Protein AF-A0AAW9J8E8-F1 (afdb_monomer)

Mean predicted aligned error: 15.3 Å

Radius of gyration: 34.05 Å; Cα contacts (8 Å, |Δi|>4): 26; chains: 1; bounding box: 70×51×78 Å

Foldseek 3Di:
DVVVVVVVVVVVVVVVCVVCVVVVVVVCVVCVVVVVVVVCVVPVLVVLVVCCVPVVPPVSVVVSVVVVVVVVVVVCVVVVVVVVVVVVVVVPPCPPPPPDPDPDPDDPPVVVVVVVVVVVCVVDPVNVVVVVD

Structure (mmCIF, N/CA/C/O backbone):
data_AF-A0AAW9J8E8-F1
#
_entry.id   AF-A0AAW9J8E8-F1
#
loop_
_atom_site.group_PDB
_atom_site.id
_atom_site.type_symbol
_atom_site.label_atom_id
_atom_site.label_alt_id
_atom_site.label_comp_id
_atom_site.label_asym_id
_atom_site.label_entity_id
_atom_site.label_seq_id
_atom_site.pdbx_PDB_ins_code
_atom_site.Cartn_x
_atom_site.Cartn_y
_atom_site.Cartn_z
_atom_site.occupancy
_atom_site.B_iso_or_equiv
_atom_site.auth_seq_id
_atom_site.auth_comp_id
_atom_site.auth_asym_id
_atom_site.auth_atom_id
_atom_site.pdbx_PDB_model_num
ATOM 1 N N . MET A 1 1 ? -19.310 30.365 -7.211 1.00 74.81 1 MET A N 1
ATOM 2 C CA . MET A 1 1 ? -18.215 31.203 -7.749 1.00 74.81 1 MET A CA 1
ATOM 3 C C . MET A 1 1 ? -16.823 30.662 -7.409 1.00 74.81 1 MET A C 1
ATOM 5 O O . MET A 1 1 ? -16.022 30.507 -8.316 1.00 74.81 1 MET A O 1
ATOM 9 N N . ILE A 1 2 ? -16.527 30.305 -6.150 1.00 88.38 2 ILE A N 1
ATOM 10 C CA . ILE A 1 2 ? -15.227 29.694 -5.779 1.00 88.38 2 ILE A CA 1
ATOM 11 C C . ILE A 1 2 ? -15.018 28.334 -6.464 1.00 88.38 2 ILE A C 1
ATOM 13 O O . ILE A 1 2 ? -13.975 28.101 -7.064 1.00 88.38 2 ILE A O 1
ATOM 17 N N . ILE A 1 3 ? -16.040 27.470 -6.451 1.00 92.00 3 ILE A N 1
ATOM 18 C CA . ILE A 1 3 ? -15.982 26.149 -7.099 1.00 92.00 3 ILE A CA 1
ATOM 19 C C . ILE A 1 3 ? -15.766 26.293 -8.613 1.00 92.00 3 ILE A C 1
ATOM 21 O O . ILE A 1 3 ? -14.914 25.614 -9.167 1.00 92.00 3 ILE A O 1
ATOM 25 N N . THR A 1 4 ? -16.467 27.226 -9.266 1.00 90.12 4 THR A N 1
ATOM 26 C CA . THR A 1 4 ? -16.366 27.457 -10.717 1.00 90.12 4 THR A CA 1
ATOM 27 C C . THR A 1 4 ? -15.000 28.008 -11.136 1.00 90.12 4 THR A C 1
ATOM 29 O O . THR A 1 4 ? -14.466 27.590 -12.160 1.00 90.12 4 THR A O 1
ATOM 32 N N . LEU A 1 5 ? -14.395 28.901 -10.341 1.00 93.19 5 LEU A N 1
ATOM 33 C CA . LEU A 1 5 ? -13.018 29.358 -10.575 1.00 93.19 5 LEU A CA 1
ATOM 34 C C . LEU A 1 5 ? -12.001 28.232 -10.345 1.00 93.19 5 LEU A C 1
ATOM 36 O O . LEU A 1 5 ? -11.073 28.079 -11.135 1.00 93.19 5 LEU A O 1
ATOM 40 N N . GLY A 1 6 ? -12.194 27.422 -9.300 1.00 94.00 6 GLY A N 1
ATOM 41 C CA . GLY A 1 6 ? -11.345 26.266 -9.018 1.00 94.00 6 GLY A CA 1
ATOM 42 C C . GLY A 1 6 ? -11.371 25.239 -10.150 1.00 94.00 6 GLY A C 1
ATOM 43 O O . GLY A 1 6 ? -10.319 24.795 -10.604 1.00 94.00 6 GLY A O 1
ATOM 44 N N . THR A 1 7 ? -12.558 24.919 -10.675 1.00 93.81 7 THR A N 1
ATOM 45 C CA . THR A 1 7 ? -12.696 24.004 -11.817 1.00 93.81 7 THR A CA 1
ATOM 46 C C . THR A 1 7 ? -12.055 24.565 -13.084 1.00 93.81 7 THR A C 1
ATOM 48 O O . THR A 1 7 ? -11.383 23.822 -13.790 1.00 93.81 7 THR A O 1
ATOM 51 N N . LEU A 1 8 ? -12.187 25.870 -13.350 1.00 94.75 8 LEU A N 1
ATOM 52 C CA . LEU A 1 8 ? -11.504 26.527 -14.471 1.00 94.75 8 LEU A CA 1
ATOM 53 C C . LEU A 1 8 ? -9.978 26.434 -14.332 1.00 94.75 8 LEU A C 1
ATOM 55 O O . LEU A 1 8 ? -9.304 26.089 -15.296 1.00 94.75 8 LEU A O 1
ATOM 59 N N . GLY A 1 9 ? -9.438 26.657 -13.131 1.00 95.19 9 GLY A N 1
ATOM 60 C CA . GLY A 1 9 ? -8.007 26.506 -12.857 1.00 95.19 9 GLY A CA 1
ATOM 61 C C . GLY A 1 9 ? -7.492 25.089 -13.123 1.00 95.19 9 GLY A C 1
ATOM 62 O O . GLY A 1 9 ? -6.471 24.921 -13.787 1.00 95.19 9 GLY A O 1
ATOM 63 N N . VAL A 1 10 ? -8.224 24.062 -12.680 1.00 96.06 10 VAL A N 1
ATOM 64 C CA . VAL A 1 10 ? -7.879 22.657 -12.963 1.00 96.06 10 VAL A CA 1
ATOM 65 C C . VAL A 1 10 ? -7.904 22.375 -14.466 1.00 96.06 10 VAL A C 1
ATOM 67 O O . VAL A 1 10 ? -6.981 21.750 -14.983 1.00 96.06 10 VAL A O 1
ATOM 70 N N . VAL A 1 11 ? -8.911 22.880 -15.184 1.00 95.56 11 VAL A N 1
ATOM 71 C CA . VAL A 1 11 ? -9.001 22.735 -16.645 1.00 95.56 11 VAL A CA 1
ATOM 72 C C . VAL A 1 11 ? -7.801 23.389 -17.335 1.00 95.56 11 VAL A C 1
ATOM 74 O O . VAL A 1 11 ? -7.189 22.760 -18.194 1.00 95.56 11 VAL A O 1
ATOM 77 N N . PHE A 1 12 ? -7.390 24.593 -16.926 1.00 95.06 12 PHE A N 1
ATOM 78 C CA . PHE A 1 12 ? -6.196 25.250 -17.471 1.00 95.06 12 PHE A CA 1
ATOM 79 C C . PHE A 1 12 ? -4.907 24.461 -17.218 1.00 95.06 12 PHE A C 1
ATOM 81 O O . PHE A 1 12 ? -4.075 24.349 -18.118 1.00 95.06 12 PHE A O 1
ATOM 88 N N . ILE A 1 13 ? -4.747 23.879 -16.026 1.00 94.94 13 ILE A N 1
ATOM 89 C CA . ILE A 1 13 ? -3.597 23.020 -15.706 1.00 94.94 13 ILE A CA 1
ATOM 90 C C . ILE A 1 13 ? -3.573 21.798 -16.626 1.00 94.94 13 ILE A C 1
ATOM 92 O O . ILE A 1 13 ? -2.529 21.482 -17.196 1.00 94.94 13 ILE A O 1
ATOM 96 N N . ILE A 1 14 ? -4.720 21.140 -16.812 1.00 94.56 14 ILE A N 1
ATOM 97 C CA . ILE A 1 14 ? -4.835 19.995 -17.719 1.00 94.56 14 ILE A CA 1
ATOM 98 C C . ILE A 1 14 ? -4.472 20.416 -19.144 1.00 94.56 14 ILE A C 1
ATOM 100 O O . ILE A 1 14 ? -3.663 19.741 -19.767 1.00 94.56 14 ILE A O 1
ATOM 104 N N . PHE A 1 15 ? -4.971 21.557 -19.633 1.00 94.19 15 PHE A N 1
ATOM 105 C CA . PHE A 1 15 ? -4.607 22.073 -20.955 1.00 94.19 15 PHE A CA 1
ATOM 106 C C . PHE A 1 15 ? -3.099 22.291 -21.101 1.00 94.19 15 PHE A C 1
ATOM 108 O O . PHE A 1 15 ? -2.523 21.845 -22.088 1.00 94.19 15 PHE A O 1
ATOM 115 N N . ILE A 1 16 ? -2.436 22.913 -20.121 1.00 92.56 16 ILE A N 1
ATOM 116 C CA . ILE A 1 16 ? -0.978 23.121 -20.154 1.00 92.56 16 ILE A CA 1
ATOM 117 C C . ILE A 1 16 ? -0.235 21.781 -20.241 1.00 92.56 16 ILE A C 1
ATOM 119 O O . ILE A 1 16 ? 0.701 21.643 -21.029 1.00 92.56 16 ILE A O 1
ATOM 123 N N . ILE A 1 17 ? -0.656 20.787 -19.457 1.00 92.00 17 ILE A N 1
ATOM 124 C CA . ILE A 1 17 ? -0.059 19.446 -19.476 1.00 92.00 17 ILE A CA 1
ATOM 125 C C . ILE A 1 17 ? -0.310 18.766 -20.827 1.00 92.00 17 ILE A C 1
ATOM 127 O O . ILE A 1 17 ? 0.614 18.200 -21.405 1.00 92.00 17 ILE A O 1
ATOM 131 N N . SER A 1 18 ? -1.529 18.859 -21.358 1.00 92.19 18 SER A N 1
ATOM 132 C CA . SER A 1 18 ? -1.907 18.292 -22.653 1.00 92.19 18 SER A CA 1
ATOM 133 C C . SER A 1 18 ? -1.141 18.928 -23.812 1.00 92.19 18 SER A C 1
ATOM 135 O O . SER A 1 18 ? -0.688 18.212 -24.693 1.00 92.19 18 SER A O 1
ATOM 137 N N . PHE A 1 19 ? -0.918 20.244 -23.807 1.00 90.69 19 PHE A N 1
ATOM 138 C CA . PHE A 1 19 ? -0.123 20.901 -24.850 1.00 90.69 19 PHE A CA 1
ATOM 139 C C . PHE A 1 19 ? 1.356 20.513 -24.803 1.00 90.69 19 PHE A C 1
ATOM 141 O O . PHE A 1 19 ? 2.012 20.467 -25.838 1.00 90.69 19 PHE A O 1
ATOM 148 N N . ARG A 1 20 ? 1.882 20.193 -23.616 1.00 90.19 20 ARG A N 1
ATOM 149 C CA . ARG A 1 20 ? 3.262 19.719 -23.434 1.00 90.19 20 ARG A CA 1
ATOM 150 C C . ARG A 1 20 ? 3.393 18.198 -23.501 1.00 90.19 20 ARG A C 1
ATOM 152 O O . ARG A 1 20 ? 4.493 17.683 -23.312 1.00 90.19 20 ARG A O 1
ATOM 159 N N . SER A 1 21 ? 2.308 17.462 -23.757 1.00 88.44 21 SER A N 1
ATOM 160 C CA . SER A 1 21 ? 2.324 16.002 -23.658 1.00 88.44 21 SER A CA 1
ATOM 161 C C . SER A 1 21 ? 3.272 15.363 -24.670 1.00 88.44 21 SER A C 1
ATOM 163 O O . SER A 1 21 ? 3.899 14.367 -24.338 1.00 88.44 21 SER A O 1
ATOM 165 N N . GLY A 1 22 ? 3.434 15.935 -25.868 1.00 88.31 22 GLY A N 1
ATOM 166 C CA . GLY A 1 22 ? 4.376 15.431 -26.876 1.00 88.31 22 GLY A CA 1
ATOM 167 C C . GLY A 1 22 ? 5.824 15.395 -26.370 1.00 88.31 22 GLY A C 1
ATOM 168 O O . GLY A 1 22 ? 6.449 14.334 -26.360 1.00 88.31 22 GLY A O 1
ATOM 169 N N . ASP A 1 23 ? 6.316 16.525 -25.858 1.00 90.12 23 ASP A N 1
ATOM 170 C CA . ASP A 1 23 ? 7.674 16.651 -25.309 1.00 90.12 23 ASP A CA 1
ATOM 171 C C . ASP A 1 23 ? 7.859 15.825 -24.028 1.00 90.12 23 ASP A C 1
ATOM 173 O O . ASP A 1 23 ? 8.910 15.214 -23.812 1.00 90.12 23 ASP A O 1
ATOM 177 N N . LEU A 1 24 ? 6.830 15.772 -23.172 1.00 85.88 24 LEU A N 1
ATOM 178 C CA . LEU A 1 24 ? 6.832 14.949 -21.959 1.00 85.88 24 LEU A CA 1
ATOM 179 C C . LEU A 1 24 ? 6.941 13.461 -22.299 1.00 85.88 24 LEU A C 1
ATOM 181 O O . LEU A 1 24 ? 7.729 12.745 -21.692 1.00 85.88 24 LEU A O 1
ATOM 185 N N . ILE A 1 25 ? 6.192 12.986 -23.294 1.00 88.50 25 ILE A N 1
ATOM 186 C CA . ILE A 1 25 ? 6.267 11.591 -23.730 1.00 88.50 25 ILE A CA 1
ATOM 187 C C . ILE A 1 25 ? 7.634 11.302 -24.353 1.00 88.50 25 ILE A C 1
ATOM 189 O O . ILE A 1 25 ? 8.230 10.276 -24.037 1.00 88.50 25 ILE A O 1
ATOM 193 N N . GLN A 1 26 ? 8.183 12.205 -25.167 1.00 90.69 26 GLN A N 1
ATOM 194 C CA . GLN A 1 26 ? 9.505 12.006 -25.764 1.00 90.69 26 GLN A CA 1
ATOM 195 C C . GLN A 1 26 ? 10.622 11.949 -24.711 1.00 90.69 26 GLN A C 1
ATOM 197 O O . GLN A 1 26 ? 11.481 11.070 -24.770 1.00 90.69 26 GLN A O 1
ATOM 202 N N . THR A 1 27 ? 10.587 12.830 -23.708 1.00 89.25 27 THR A N 1
ATOM 203 C CA . THR A 1 27 ? 11.538 12.803 -22.583 1.00 89.25 27 THR A CA 1
ATOM 204 C C . THR A 1 27 ? 11.352 11.575 -21.689 1.00 89.25 27 THR A C 1
ATOM 206 O O . THR A 1 27 ? 12.348 11.004 -21.244 1.00 89.25 27 THR A O 1
ATOM 209 N N . LEU A 1 28 ? 10.118 11.111 -21.466 1.00 87.75 28 LEU A N 1
ATOM 210 C CA . LEU A 1 28 ? 9.840 9.863 -20.744 1.00 87.75 28 LEU A CA 1
ATOM 211 C C . LEU A 1 28 ? 10.362 8.634 -21.490 1.00 87.75 28 LEU A C 1
ATOM 213 O O . LEU A 1 28 ? 10.965 7.761 -20.875 1.00 87.75 28 LEU A O 1
ATOM 217 N N . VAL A 1 29 ? 10.169 8.568 -22.807 1.00 91.06 29 VAL A N 1
ATOM 218 C CA . VAL A 1 29 ? 10.678 7.470 -23.640 1.00 91.06 29 VAL A CA 1
ATOM 219 C C . VAL A 1 29 ? 12.207 7.480 -23.672 1.00 91.06 29 VAL A C 1
ATOM 221 O O . VAL A 1 29 ? 12.817 6.434 -23.452 1.00 91.06 29 VAL A O 1
ATOM 224 N N . ALA A 1 30 ? 12.833 8.648 -23.853 1.00 91.94 30 ALA A N 1
ATOM 225 C CA . ALA A 1 30 ? 14.292 8.787 -23.847 1.00 91.94 30 ALA A CA 1
ATOM 226 C C . ALA A 1 30 ? 14.931 8.369 -22.507 1.00 91.94 30 ALA A C 1
ATOM 228 O O . ALA A 1 30 ? 16.017 7.798 -22.499 1.00 91.94 30 ALA A O 1
ATOM 229 N N . ASN A 1 31 ? 14.249 8.607 -21.381 1.00 92.25 31 ASN A N 1
ATOM 230 C CA . ASN A 1 31 ? 14.730 8.249 -20.039 1.00 92.25 31 ASN A CA 1
ATOM 231 C C . ASN A 1 31 ? 14.117 6.951 -19.480 1.00 92.25 31 ASN A C 1
ATOM 233 O O . ASN A 1 31 ? 14.358 6.609 -18.321 1.00 92.25 31 ASN A O 1
ATOM 237 N N . SER A 1 32 ? 13.336 6.220 -20.278 1.00 86.62 32 SER A N 1
ATOM 238 C CA . SER A 1 32 ? 12.549 5.057 -19.837 1.00 86.62 32 SER A CA 1
ATOM 239 C C . SER A 1 32 ? 13.379 3.994 -19.122 1.00 86.62 32 SER A C 1
ATOM 241 O O . SER A 1 32 ? 12.958 3.519 -18.071 1.00 86.62 32 SER A O 1
ATOM 243 N N . ALA A 1 33 ? 14.577 3.691 -19.627 1.00 86.88 33 ALA A N 1
ATOM 244 C CA . ALA A 1 33 ? 15.495 2.731 -19.016 1.00 86.88 33 ALA A CA 1
ATOM 245 C C . ALA A 1 33 ? 15.956 3.165 -17.611 1.00 86.88 33 ALA A C 1
ATOM 247 O O . ALA A 1 33 ? 15.945 2.379 -16.667 1.00 86.88 33 ALA A O 1
ATOM 248 N N . SER A 1 34 ? 16.295 4.447 -17.442 1.00 89.31 34 SER A N 1
ATOM 249 C CA . SER A 1 34 ? 16.704 4.987 -16.140 1.00 89.31 34 SER A CA 1
ATOM 250 C C . SER A 1 34 ? 15.543 4.996 -15.142 1.00 89.31 34 SER A C 1
ATOM 252 O O . SER A 1 34 ? 15.724 4.681 -13.964 1.00 89.31 34 SER A O 1
ATOM 254 N N . ILE A 1 35 ? 14.333 5.302 -15.619 1.00 87.44 35 ILE A N 1
ATOM 255 C CA . ILE A 1 35 ? 13.112 5.261 -14.811 1.00 87.44 35 ILE A CA 1
ATOM 256 C C . ILE A 1 35 ? 12.808 3.822 -14.380 1.00 87.44 35 ILE A C 1
ATOM 258 O O . ILE A 1 35 ? 12.544 3.587 -13.199 1.00 87.44 35 ILE A O 1
ATOM 262 N N . SER A 1 36 ? 12.878 2.853 -15.299 1.00 87.06 36 SER A N 1
ATOM 263 C CA . SER A 1 36 ? 12.663 1.445 -14.964 1.00 87.06 36 SER A CA 1
ATOM 264 C C . SER A 1 36 ? 13.695 0.942 -13.961 1.00 87.06 36 SER A C 1
ATOM 266 O O . SER A 1 36 ? 13.309 0.321 -12.975 1.00 87.06 36 SER A O 1
ATOM 268 N N . ASP A 1 37 ? 14.974 1.282 -14.124 1.00 89.19 37 ASP A N 1
ATOM 269 C CA . ASP A 1 37 ? 16.025 0.884 -13.181 1.00 89.19 37 ASP A CA 1
ATOM 270 C C . ASP A 1 37 ? 15.800 1.479 -11.785 1.00 89.19 37 ASP A C 1
ATOM 272 O O . ASP A 1 37 ? 15.969 0.795 -10.770 1.00 89.19 37 ASP A O 1
ATOM 276 N N . GLY A 1 38 ? 15.347 2.734 -11.713 1.00 89.94 38 GLY A N 1
ATOM 277 C CA . GLY A 1 38 ? 14.950 3.369 -10.457 1.00 89.94 38 GLY A CA 1
ATOM 278 C C . GLY A 1 38 ? 13.805 2.626 -9.761 1.00 89.94 38 GLY A C 1
ATOM 279 O O . GLY A 1 38 ? 13.883 2.352 -8.561 1.00 89.94 38 GLY A O 1
ATOM 280 N N . ILE A 1 39 ? 12.770 2.243 -10.514 1.00 88.56 39 ILE A N 1
ATOM 281 C CA . ILE A 1 39 ? 11.622 1.484 -9.994 1.00 88.56 39 ILE A CA 1
ATOM 282 C C . ILE A 1 39 ? 12.065 0.108 -9.487 1.00 88.56 39 ILE A C 1
ATOM 284 O O . ILE A 1 39 ? 11.696 -0.284 -8.379 1.00 88.56 39 ILE A O 1
ATOM 288 N N . LEU A 1 40 ? 12.892 -0.607 -10.254 1.00 91.25 40 LEU A N 1
ATOM 289 C CA . LEU A 1 40 ? 13.385 -1.937 -9.887 1.00 91.25 40 LEU A CA 1
ATOM 290 C C . LEU A 1 40 ? 14.289 -1.904 -8.648 1.00 91.25 40 LEU A C 1
ATOM 292 O O . LEU A 1 40 ? 14.288 -2.849 -7.862 1.00 91.25 40 LEU A O 1
ATOM 296 N N . LYS A 1 41 ? 15.011 -0.802 -8.419 1.00 91.31 41 LYS A N 1
ATOM 297 C CA . LYS A 1 41 ? 15.807 -0.604 -7.201 1.00 91.31 41 LYS A CA 1
ATOM 298 C C . LYS A 1 41 ? 14.941 -0.389 -5.956 1.00 91.31 41 LYS A C 1
ATOM 300 O O . LYS A 1 41 ? 15.295 -0.869 -4.882 1.00 91.31 41 LYS A O 1
ATOM 305 N N . ILE A 1 42 ? 13.826 0.332 -6.087 1.00 93.81 42 ILE A N 1
ATOM 306 C CA . ILE A 1 42 ? 12.894 0.601 -4.978 1.00 93.81 42 ILE A CA 1
ATOM 307 C C . ILE A 1 42 ? 12.046 -0.636 -4.670 1.00 93.81 42 ILE A C 1
ATOM 309 O O . ILE A 1 42 ? 11.780 -0.937 -3.507 1.00 93.81 42 ILE A O 1
ATOM 313 N N . TYR A 1 43 ? 11.641 -1.367 -5.708 1.00 90.25 43 TYR A N 1
ATOM 314 C CA . TYR A 1 43 ? 10.807 -2.554 -5.590 1.00 90.25 43 TYR A CA 1
ATOM 315 C C . TYR A 1 43 ? 11.417 -3.742 -6.357 1.00 90.25 43 TYR A C 1
ATOM 317 O O . TYR A 1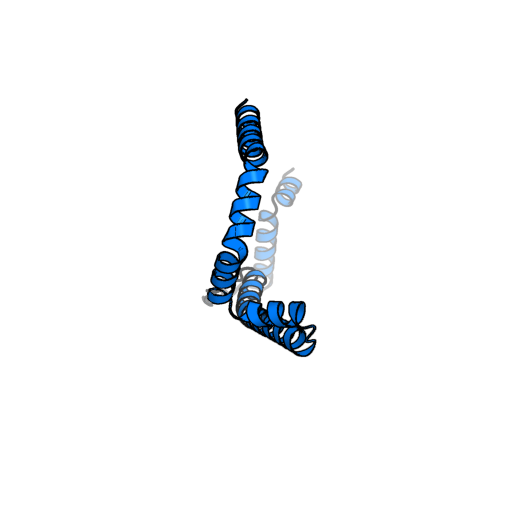 43 ? 10.949 -4.098 -7.441 1.00 90.25 43 TYR A O 1
ATOM 325 N N . PRO A 1 44 ? 12.432 -4.411 -5.771 1.00 87.50 44 PRO A N 1
ATOM 326 C CA . PRO A 1 44 ? 13.115 -5.552 -6.386 1.00 87.50 44 PRO A CA 1
ATOM 327 C C . PRO A 1 44 ? 12.207 -6.700 -6.857 1.00 87.50 44 PRO A C 1
ATOM 329 O O . PRO A 1 44 ? 12.516 -7.301 -7.885 1.00 87.50 44 PRO A O 1
ATOM 332 N N . PRO A 1 45 ? 11.071 -7.018 -6.196 1.00 90.75 45 PRO A N 1
ATOM 333 C CA . PRO A 1 45 ? 10.150 -8.036 -6.702 1.00 90.75 45 PRO A CA 1
ATOM 334 C C . PRO A 1 45 ? 9.634 -7.778 -8.123 1.00 90.75 45 PRO A C 1
ATOM 336 O O . PRO A 1 45 ? 9.349 -8.737 -8.837 1.00 90.75 45 PRO A O 1
ATOM 339 N N . ALA A 1 46 ? 9.564 -6.519 -8.576 1.00 90.56 46 ALA A N 1
ATOM 340 C CA . ALA A 1 46 ? 9.174 -6.212 -9.952 1.00 90.56 46 ALA A CA 1
ATOM 341 C C . ALA A 1 46 ? 10.160 -6.755 -10.997 1.00 90.56 46 ALA A C 1
ATOM 343 O O . ALA A 1 46 ? 9.757 -6.961 -12.139 1.00 90.56 46 ALA A O 1
ATOM 344 N N . ILE A 1 47 ? 11.408 -7.067 -10.626 1.00 91.50 47 ILE A N 1
ATOM 345 C CA . ILE A 1 47 ? 12.381 -7.695 -11.534 1.00 91.50 47 ILE A CA 1
ATOM 346 C C . ILE A 1 47 ? 11.849 -9.047 -12.027 1.00 91.50 47 ILE A C 1
ATOM 348 O O . ILE A 1 47 ? 11.973 -9.359 -13.208 1.00 91.50 47 ILE A O 1
ATOM 352 N N . LEU A 1 48 ? 11.208 -9.829 -11.149 1.00 91.19 48 LEU A N 1
ATOM 353 C CA . LEU A 1 48 ? 10.613 -11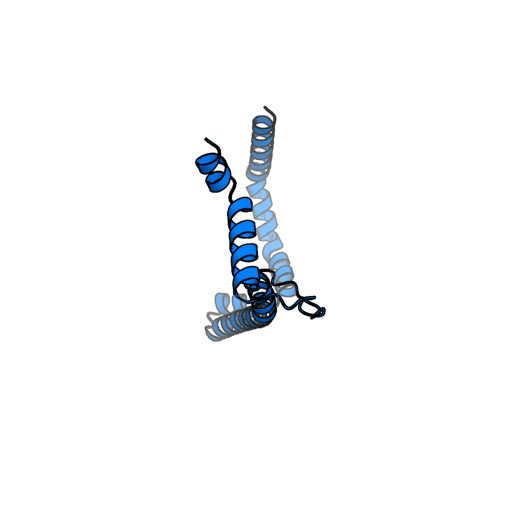.121 -11.509 1.00 91.19 48 LEU A CA 1
ATOM 354 C C . LEU A 1 48 ? 9.456 -10.946 -12.496 1.00 91.19 48 LEU A C 1
ATOM 356 O O . LEU A 1 48 ? 9.346 -11.701 -13.460 1.00 91.19 48 LEU A O 1
ATOM 360 N N . ALA A 1 49 ? 8.635 -9.912 -12.295 1.00 91.06 49 ALA A N 1
ATOM 361 C CA . ALA A 1 49 ? 7.545 -9.587 -13.205 1.00 91.06 49 ALA A CA 1
ATOM 362 C C . ALA A 1 49 ? 8.074 -9.165 -14.585 1.00 91.06 49 ALA A C 1
ATOM 364 O O . ALA A 1 49 ? 7.630 -9.706 -15.594 1.00 91.06 49 ALA A O 1
ATOM 365 N N . VAL A 1 50 ? 9.060 -8.260 -14.636 1.00 91.06 50 VAL A N 1
ATOM 366 C CA . VAL A 1 50 ? 9.682 -7.819 -15.896 1.00 91.06 50 VAL A CA 1
ATOM 367 C C . VAL A 1 50 ? 10.318 -9.001 -16.620 1.00 91.06 50 VAL A C 1
ATOM 369 O O . VAL A 1 50 ? 10.002 -9.238 -17.778 1.00 91.06 50 VAL A O 1
ATOM 372 N N . LYS A 1 51 ? 11.135 -9.799 -15.928 1.00 90.25 51 LYS A N 1
ATOM 373 C CA . LYS A 1 51 ? 11.804 -10.974 -16.501 1.00 90.25 51 LYS A CA 1
ATOM 374 C C . LYS A 1 51 ? 10.807 -12.011 -17.028 1.00 90.25 51 LYS A C 1
ATOM 376 O O . LYS A 1 51 ? 11.018 -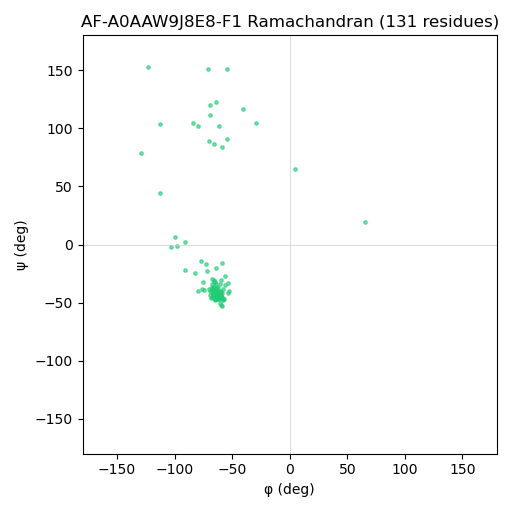12.575 -18.099 1.00 90.25 51 LYS A O 1
ATOM 381 N N . GLY A 1 52 ? 9.720 -12.251 -16.297 1.00 90.75 52 GLY A N 1
ATOM 382 C CA . GLY A 1 52 ? 8.650 -13.153 -16.716 1.00 90.75 52 GLY A CA 1
ATOM 383 C C . GLY A 1 52 ? 7.921 -12.670 -17.971 1.00 90.75 52 GLY A C 1
ATOM 384 O O . GLY A 1 52 ? 7.659 -13.466 -18.871 1.00 90.75 52 GLY A O 1
ATOM 385 N N . LEU A 1 53 ? 7.655 -11.364 -18.060 1.00 89.62 53 LEU A N 1
ATOM 386 C CA . LEU A 1 53 ? 6.968 -10.739 -19.192 1.00 89.62 53 LEU A CA 1
ATOM 387 C C . LEU A 1 53 ? 7.856 -10.612 -20.438 1.00 89.62 53 LEU A C 1
ATOM 389 O O . LEU A 1 53 ? 7.367 -10.822 -21.543 1.00 89.62 53 LEU A O 1
ATOM 393 N N . THR A 1 54 ? 9.145 -10.292 -20.287 1.00 90.25 54 THR A N 1
ATOM 394 C CA . THR A 1 54 ? 10.063 -10.125 -21.428 1.00 90.25 54 THR A CA 1
ATOM 395 C C . THR A 1 54 ? 10.563 -11.455 -21.973 1.00 90.25 54 THR A C 1
ATOM 397 O O . THR A 1 54 ? 10.664 -11.619 -23.184 1.00 90.25 54 THR A O 1
ATOM 400 N N . ASN A 1 55 ? 10.873 -12.411 -21.093 1.00 89.31 55 ASN A N 1
ATOM 401 C CA . ASN A 1 55 ? 11.491 -13.681 -21.483 1.00 89.31 55 ASN A CA 1
ATOM 402 C C . ASN A 1 55 ? 10.465 -14.816 -21.627 1.00 89.31 55 ASN A C 1
ATOM 404 O O . ASN A 1 55 ? 10.849 -15.947 -21.916 1.00 89.31 55 ASN A O 1
ATOM 408 N N . GLY A 1 56 ? 9.177 -14.549 -21.375 1.00 84.62 56 GLY A N 1
ATOM 409 C CA . GLY A 1 56 ? 8.110 -15.557 -21.414 1.00 84.62 56 GLY A CA 1
ATOM 410 C C . GLY A 1 56 ? 8.234 -16.637 -20.332 1.00 84.62 56 GLY A C 1
ATOM 411 O O . GLY A 1 56 ? 7.674 -17.725 -20.463 1.00 84.62 56 GLY A O 1
ATOM 412 N N . SER A 1 57 ? 8.988 -16.370 -19.264 1.00 87.69 57 SER A N 1
ATOM 413 C CA . SER A 1 57 ? 9.244 -17.334 -18.195 1.00 87.69 57 SER A CA 1
ATOM 414 C C . SER A 1 57 ? 8.058 -17.399 -17.234 1.00 87.69 57 SER A C 1
ATOM 416 O O . SER A 1 57 ? 7.890 -16.551 -16.354 1.00 87.69 57 SER A O 1
ATOM 418 N N . PHE A 1 58 ? 7.242 -18.446 -17.369 1.00 91.00 58 PHE A N 1
ATOM 419 C CA . PHE A 1 58 ? 6.098 -18.693 -16.485 1.00 91.00 58 PHE A CA 1
ATOM 420 C C . PHE A 1 58 ? 6.507 -18.857 -15.010 1.00 91.00 58 PHE A C 1
ATOM 422 O O . PHE A 1 58 ? 5.767 -18.479 -14.104 1.00 91.00 58 PHE A O 1
ATOM 429 N N . ILE A 1 59 ? 7.711 -19.380 -14.762 1.00 92.81 59 ILE A N 1
ATOM 430 C CA . ILE A 1 59 ? 8.245 -19.618 -13.415 1.00 92.81 59 ILE A CA 1
ATOM 431 C C . ILE A 1 59 ? 8.495 -18.297 -12.680 1.00 92.81 59 ILE A C 1
ATOM 433 O O . ILE A 1 59 ? 8.135 -18.176 -11.510 1.00 92.81 59 ILE A O 1
ATOM 437 N N . ASP A 1 60 ? 9.068 -17.296 -13.357 1.00 92.19 60 ASP A N 1
ATOM 438 C CA . ASP A 1 60 ? 9.335 -15.987 -12.746 1.00 92.19 60 ASP A CA 1
ATOM 439 C C . ASP A 1 60 ? 8.018 -15.265 -12.389 1.00 92.19 60 ASP A C 1
ATOM 441 O O . ASP A 1 60 ? 7.904 -14.662 -11.319 1.00 92.19 60 ASP A O 1
ATOM 445 N N . ILE A 1 61 ? 6.983 -15.411 -13.228 1.00 92.00 61 ILE A N 1
ATOM 446 C CA . ILE A 1 61 ? 5.631 -14.894 -12.954 1.00 92.00 61 ILE A CA 1
ATOM 447 C C . ILE A 1 61 ? 5.010 -15.602 -11.746 1.00 92.00 61 ILE A C 1
ATOM 449 O O . ILE A 1 61 ? 4.461 -14.947 -10.858 1.00 92.00 61 ILE A O 1
ATOM 453 N N . LEU A 1 62 ? 5.114 -16.932 -11.682 1.00 94.44 62 LEU A N 1
ATOM 454 C CA . LEU A 1 62 ? 4.580 -17.709 -10.566 1.00 94.44 62 LEU A CA 1
ATOM 455 C C . LEU A 1 62 ? 5.255 -17.326 -9.241 1.00 94.44 62 LEU A C 1
ATOM 457 O O . LEU A 1 62 ? 4.569 -17.142 -8.236 1.00 94.44 62 LEU A O 1
ATOM 461 N N . LEU A 1 63 ? 6.579 -17.146 -9.240 1.00 93.94 63 LEU A N 1
ATOM 462 C CA . LEU A 1 63 ? 7.331 -16.690 -8.068 1.00 93.94 63 LEU A CA 1
ATOM 463 C C . LEU A 1 63 ? 6.907 -15.288 -7.619 1.00 93.94 63 LEU A C 1
ATOM 465 O O . LEU A 1 63 ? 6.696 -15.068 -6.426 1.00 93.94 63 LEU A O 1
ATOM 469 N N . PHE A 1 64 ? 6.735 -14.354 -8.557 1.00 94.50 64 PHE A N 1
ATOM 470 C CA . PHE A 1 64 ? 6.233 -13.012 -8.255 1.00 94.50 64 PHE A CA 1
ATOM 471 C C . PHE A 1 64 ? 4.841 -13.048 -7.604 1.00 94.50 64 PHE A C 1
ATOM 473 O O . PHE A 1 64 ? 4.572 -12.335 -6.630 1.00 94.50 64 PHE A O 1
ATOM 480 N N . LEU A 1 65 ? 3.965 -13.911 -8.118 1.00 94.62 65 LEU A N 1
ATOM 481 C CA . LEU A 1 65 ? 2.600 -14.070 -7.634 1.00 94.62 65 LEU A CA 1
ATOM 482 C C . LEU A 1 65 ? 2.578 -14.685 -6.227 1.00 94.62 65 LEU A C 1
ATOM 484 O O . LEU A 1 65 ? 1.922 -14.150 -5.333 1.00 94.62 65 LEU A O 1
ATOM 488 N N . LEU A 1 66 ? 3.358 -15.745 -5.995 1.00 95.94 66 LEU A N 1
ATOM 489 C CA . LEU A 1 66 ? 3.505 -16.368 -4.676 1.00 95.94 66 LEU A CA 1
ATOM 490 C C . LEU A 1 66 ? 4.068 -15.397 -3.636 1.00 95.94 66 LEU A C 1
ATOM 492 O O . LEU A 1 66 ? 3.557 -15.335 -2.517 1.00 95.94 66 LEU A O 1
ATOM 496 N N . LEU A 1 67 ? 5.081 -14.609 -4.000 1.00 95.38 67 LEU A N 1
ATOM 497 C CA . LEU A 1 67 ? 5.662 -13.609 -3.108 1.00 95.38 67 LEU A CA 1
ATOM 498 C C . LEU A 1 67 ? 4.628 -12.544 -2.721 1.00 95.38 67 LEU A C 1
ATOM 500 O O . LEU A 1 67 ? 4.470 -12.233 -1.541 1.00 95.38 67 LEU A O 1
ATOM 504 N N . SER A 1 68 ? 3.884 -12.034 -3.703 1.00 94.88 68 SER A N 1
ATOM 505 C CA . SER A 1 68 ? 2.824 -11.045 -3.487 1.00 94.88 68 SER A CA 1
ATOM 506 C C . SER A 1 68 ? 1.722 -11.578 -2.566 1.00 94.88 68 SER A C 1
ATOM 508 O O . SER A 1 68 ? 1.345 -10.908 -1.602 1.00 94.88 68 SER A O 1
ATOM 510 N N . ILE A 1 69 ? 1.253 -12.811 -2.802 1.00 96.38 69 ILE A N 1
ATOM 511 C CA . ILE A 1 69 ? 0.268 -13.475 -1.935 1.00 96.38 69 ILE A CA 1
ATOM 512 C C . ILE A 1 69 ? 0.827 -13.673 -0.527 1.00 96.38 69 ILE A C 1
ATOM 514 O O . ILE A 1 69 ? 0.121 -13.418 0.445 1.00 96.38 69 ILE A O 1
ATOM 518 N N . SER A 1 70 ? 2.086 -14.092 -0.394 1.00 96.06 70 SER A N 1
ATOM 519 C CA . SER A 1 70 ? 2.718 -14.318 0.908 1.00 96.06 70 SER A CA 1
ATOM 520 C C . SER A 1 70 ? 2.783 -13.035 1.739 1.00 96.06 70 SER A C 1
ATOM 522 O O . SER A 1 70 ? 2.426 -13.045 2.917 1.00 96.06 70 SER A O 1
ATOM 524 N N . VAL A 1 71 ? 3.207 -11.918 1.139 1.00 95.44 71 VAL A N 1
ATOM 525 C CA . VAL A 1 71 ? 3.261 -10.615 1.824 1.00 95.44 71 VAL A CA 1
ATOM 526 C C . VAL A 1 71 ? 1.857 -10.153 2.219 1.00 95.44 71 VAL A C 1
ATOM 528 O O . VAL A 1 71 ? 1.649 -9.705 3.347 1.00 95.44 71 VAL A O 1
ATOM 531 N N . PHE A 1 72 ? 0.875 -10.318 1.329 1.00 95.56 72 PHE A N 1
ATOM 532 C CA . PHE A 1 72 ? -0.517 -9.981 1.617 1.00 95.56 72 PHE A CA 1
ATOM 533 C C . PHE A 1 72 ? -1.104 -10.835 2.751 1.00 95.56 72 PHE A C 1
ATOM 535 O O . PHE A 1 72 ? -1.714 -10.304 3.678 1.00 95.56 72 PHE A O 1
ATOM 542 N N . ALA A 1 73 ? -0.878 -12.148 2.729 1.00 95.88 73 ALA A N 1
ATOM 543 C CA . ALA A 1 73 ? -1.330 -13.055 3.777 1.00 95.88 73 ALA A CA 1
ATOM 544 C C . ALA A 1 73 ? -0.709 -12.692 5.133 1.00 95.88 73 ALA A C 1
ATOM 546 O O . ALA A 1 73 ? -1.414 -12.630 6.139 1.00 95.88 73 ALA A O 1
ATOM 547 N N . LEU A 1 74 ? 0.589 -12.379 5.160 1.00 95.31 74 LEU A N 1
ATOM 548 C CA . LEU A 1 74 ? 1.283 -11.938 6.369 1.00 95.31 74 LEU A CA 1
ATOM 549 C C . LEU A 1 74 ? 0.681 -10.637 6.917 1.00 95.31 74 LEU A C 1
ATOM 551 O O . LEU A 1 74 ? 0.413 -10.542 8.117 1.00 95.31 74 LEU A O 1
ATOM 555 N N . PHE A 1 75 ? 0.390 -9.668 6.045 1.00 95.12 75 PHE A N 1
ATOM 556 C CA . PHE A 1 75 ? -0.316 -8.444 6.422 1.00 95.12 75 PHE A CA 1
ATOM 557 C C . PHE A 1 75 ? -1.692 -8.740 7.038 1.00 95.12 75 PHE A C 1
ATOM 559 O O . PHE A 1 75 ? -2.001 -8.241 8.122 1.00 95.12 75 PHE A O 1
ATOM 566 N N . VAL A 1 76 ? -2.496 -9.600 6.402 1.00 94.50 76 VAL A N 1
ATOM 567 C CA . VAL A 1 76 ? -3.819 -9.999 6.907 1.00 94.50 76 VAL A CA 1
ATOM 568 C C . VAL A 1 76 ? -3.716 -10.685 8.269 1.00 94.50 76 VAL A C 1
ATOM 570 O O . VAL A 1 76 ? -4.504 -10.375 9.159 1.00 94.50 76 VAL A O 1
ATOM 573 N N . LEU A 1 77 ? -2.743 -11.576 8.478 1.00 92.12 77 LEU A N 1
ATOM 574 C 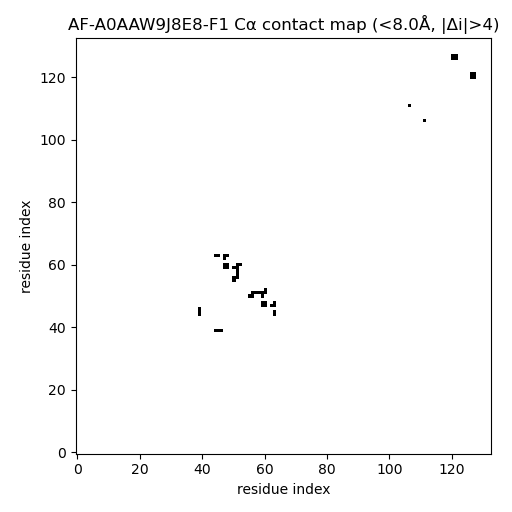CA . LEU A 1 77 ? -2.550 -12.266 9.759 1.00 92.12 77 LEU A CA 1
ATOM 575 C C . LEU A 1 77 ? -2.224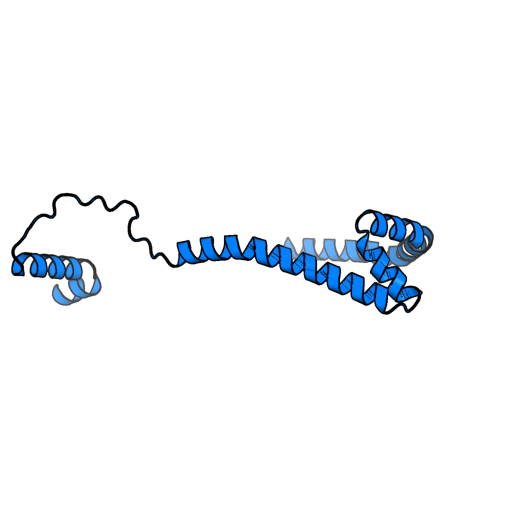 -11.292 10.898 1.00 92.12 77 LEU A C 1
ATOM 577 O O . LEU A 1 77 ? -2.802 -11.396 11.984 1.00 92.12 77 LEU A O 1
ATOM 581 N N . ILE A 1 78 ? -1.342 -10.320 10.648 1.00 90.19 78 ILE A N 1
ATOM 582 C CA . ILE A 1 78 ? -1.016 -9.267 11.618 1.00 90.19 78 ILE A CA 1
ATOM 583 C C . ILE A 1 78 ? -2.254 -8.409 11.896 1.00 90.19 78 ILE A C 1
ATOM 585 O O . ILE A 1 78 ? -2.598 -8.161 13.056 1.00 90.19 78 ILE A O 1
ATOM 589 N N . PHE A 1 79 ? -2.955 -7.990 10.842 1.00 90.81 79 PHE A N 1
ATOM 590 C CA . PHE A 1 79 ? -4.130 -7.135 10.953 1.00 90.81 79 PHE A CA 1
ATOM 591 C C . PHE A 1 79 ? -5.293 -7.824 11.681 1.00 90.81 79 PHE A C 1
ATOM 593 O O . PHE A 1 79 ? -5.966 -7.201 12.503 1.00 90.81 79 PHE A O 1
ATOM 600 N N . ASN A 1 80 ? -5.491 -9.125 11.459 1.00 89.69 80 ASN A N 1
ATOM 601 C CA . ASN A 1 80 ? -6.550 -9.916 12.083 1.00 89.69 80 ASN A CA 1
ATOM 602 C C . ASN A 1 80 ? -6.467 -9.893 13.621 1.00 89.69 80 ASN A C 1
ATOM 604 O O . ASN A 1 80 ? -7.487 -9.777 14.303 1.00 89.69 80 ASN A O 1
ATOM 608 N N . LYS A 1 81 ? -5.255 -9.923 14.196 1.00 80.56 81 LYS A N 1
ATOM 609 C CA . LYS A 1 81 ? -5.065 -9.830 15.655 1.00 80.56 81 LYS A CA 1
ATOM 610 C C . LYS A 1 81 ? -5.612 -8.512 16.215 1.00 80.56 81 LYS A C 1
ATOM 612 O O . LYS A 1 81 ? -6.296 -8.507 17.241 1.00 80.56 81 LYS A O 1
ATOM 617 N N . SER A 1 82 ? -5.349 -7.409 15.521 1.00 80.56 82 SER A N 1
ATOM 618 C CA . SER A 1 82 ? -5.853 -6.081 15.881 1.00 80.56 82 SER A CA 1
ATOM 619 C C . SER A 1 82 ? -7.362 -5.979 15.668 1.00 80.56 82 SER A C 1
ATOM 621 O O . SER A 1 82 ? -8.079 -5.499 16.546 1.00 80.56 82 SER A O 1
ATOM 623 N N . PHE A 1 83 ? -7.862 -6.505 14.550 1.00 82.62 83 PHE A N 1
ATOM 624 C CA . PHE A 1 83 ? -9.282 -6.493 14.212 1.00 82.62 83 PHE A CA 1
ATOM 625 C C . PHE A 1 83 ? -10.134 -7.269 15.225 1.00 82.62 83 PHE A C 1
ATOM 627 O O . PHE A 1 83 ? -11.175 -6.775 15.662 1.00 82.62 83 PHE A O 1
ATOM 634 N N . LYS A 1 84 ? -9.668 -8.444 15.670 1.00 80.31 84 LYS A N 1
ATOM 635 C CA . LYS A 1 84 ? -10.342 -9.245 16.703 1.00 80.31 84 LYS A CA 1
ATOM 636 C C . LYS A 1 84 ? -10.418 -8.505 18.041 1.00 80.31 84 LYS A C 1
ATOM 638 O O . LYS A 1 84 ? -11.461 -8.526 18.686 1.00 80.31 84 LYS A O 1
ATOM 643 N N . SER A 1 85 ? -9.344 -7.819 18.438 1.00 76.94 85 SER A N 1
ATOM 644 C CA . SER A 1 85 ? -9.306 -7.013 19.668 1.00 76.94 85 SER A CA 1
ATOM 645 C C . SER A 1 85 ? -10.291 -5.839 19.618 1.00 76.94 85 SER A C 1
ATOM 647 O O . SER A 1 85 ? -11.065 -5.630 20.551 1.00 76.94 85 SER A O 1
ATOM 649 N N . ILE A 1 86 ? -10.312 -5.103 18.503 1.00 81.19 86 ILE A N 1
ATOM 650 C CA . ILE A 1 86 ? -11.216 -3.962 18.307 1.00 81.19 86 ILE A CA 1
ATOM 651 C C . ILE A 1 86 ? -12.676 -4.431 18.275 1.00 81.19 86 ILE A C 1
ATOM 653 O O . ILE A 1 86 ? -13.518 -3.884 18.984 1.00 81.19 86 ILE A O 1
ATOM 657 N N . SER A 1 87 ? -12.969 -5.486 17.514 1.00 80.81 87 SER A N 1
ATOM 658 C CA . SER A 1 87 ? -14.326 -6.028 17.381 1.00 80.81 87 SER A CA 1
ATOM 659 C C . SER A 1 87 ? -14.862 -6.614 18.689 1.00 80.81 87 SER A C 1
ATOM 661 O O . SER A 1 87 ? -16.061 -6.525 18.943 1.00 80.81 87 SER A O 1
ATOM 663 N N . ALA A 1 88 ? -13.997 -7.183 19.537 1.00 78.62 88 ALA A N 1
ATOM 664 C CA . ALA A 1 88 ? -14.381 -7.636 20.873 1.00 78.62 88 ALA A CA 1
ATOM 665 C C . ALA A 1 88 ? -14.754 -6.458 21.788 1.00 78.62 88 ALA A C 1
ATOM 667 O O . ALA A 1 88 ? -15.793 -6.495 22.440 1.00 78.62 88 ALA A O 1
ATOM 668 N N . ARG A 1 89 ? -13.965 -5.375 21.775 1.00 73.88 89 ARG A N 1
ATOM 669 C CA . ARG A 1 89 ? -14.251 -4.157 22.559 1.00 73.88 89 ARG A CA 1
ATOM 670 C C . ARG A 1 89 ? -15.529 -3.443 22.121 1.00 73.88 89 ARG A C 1
ATOM 672 O O . ARG A 1 89 ? -16.188 -2.830 22.948 1.00 73.88 89 ARG A O 1
ATOM 679 N N . LEU A 1 90 ? -15.870 -3.506 20.835 1.00 75.00 90 LEU A N 1
ATOM 680 C CA . LEU A 1 90 ? -17.103 -2.921 20.298 1.00 75.00 90 LEU A CA 1
ATOM 681 C C . LEU A 1 90 ? -18.349 -3.754 20.642 1.00 75.00 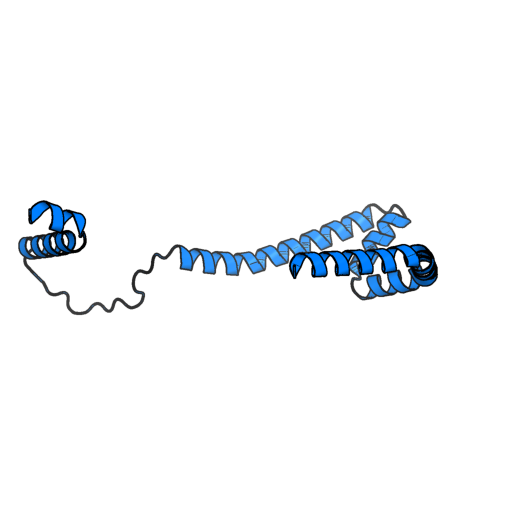90 LEU A C 1
ATOM 683 O O . LEU A 1 90 ? -19.424 -3.189 20.823 1.00 75.00 90 LEU A O 1
ATOM 687 N N . GLN A 1 91 ? -18.213 -5.083 20.736 1.00 67.00 91 GLN A N 1
ATOM 688 C CA . GLN A 1 91 ? -19.306 -5.990 21.113 1.00 67.00 91 GLN A CA 1
ATOM 689 C C . GLN A 1 91 ? -19.525 -6.081 22.626 1.00 67.00 91 GLN A C 1
ATOM 691 O O . GLN A 1 91 ? -20.640 -6.377 23.062 1.00 67.00 91 GLN A O 1
ATOM 696 N N . GLU A 1 92 ? -18.508 -5.798 23.443 1.00 60.72 92 GLU A N 1
ATOM 697 C CA . GLU A 1 92 ? -18.706 -5.537 24.866 1.00 60.72 92 GLU A CA 1
ATOM 698 C C . GLU A 1 92 ? -19.506 -4.240 25.034 1.00 60.72 92 GLU A C 1
ATOM 700 O O . GLU A 1 92 ? -18.967 -3.149 25.198 1.00 60.72 92 GLU A O 1
ATOM 705 N N . SER A 1 93 ? -20.834 -4.359 25.006 1.00 57.50 93 SER A N 1
ATOM 706 C CA . SER A 1 93 ? -21.764 -3.317 25.431 1.00 57.50 93 SER A CA 1
ATOM 707 C C . SER A 1 93 ? -21.422 -2.901 26.864 1.00 57.50 93 SER A C 1
ATOM 709 O O . SER A 1 93 ? -21.929 -3.525 27.793 1.00 57.50 93 SER A O 1
ATOM 711 N N . TYR A 1 94 ? -20.554 -1.891 27.029 1.00 58.00 94 TYR A N 1
ATOM 712 C CA . TYR A 1 94 ? -20.178 -1.155 28.246 1.00 58.00 94 TYR A CA 1
ATOM 713 C C . TYR A 1 94 ? -20.816 -1.679 29.550 1.00 58.00 94 TYR A C 1
ATOM 715 O O . TYR A 1 94 ? -21.584 -0.987 30.224 1.00 58.00 94 TYR A O 1
ATOM 723 N N . LYS A 1 95 ? -20.485 -2.902 29.973 1.00 56.94 95 LYS A N 1
ATOM 724 C CA . LYS A 1 95 ? -20.750 -3.328 31.345 1.00 56.94 95 LYS A CA 1
ATOM 725 C C . LYS A 1 95 ? -19.569 -2.812 32.136 1.00 56.94 95 LYS A C 1
ATOM 727 O O . LYS A 1 95 ? -18.471 -3.327 31.985 1.00 56.94 95 LYS A O 1
ATOM 732 N N . ARG A 1 96 ? -19.794 -1.730 32.897 1.00 56.09 96 ARG A N 1
ATOM 733 C CA . ARG A 1 96 ? -18.797 -1.046 33.743 1.00 56.09 96 ARG A CA 1
ATOM 734 C C . ARG A 1 96 ? -17.733 -2.031 34.244 1.00 56.09 96 ARG A C 1
ATOM 736 O O . ARG A 1 96 ? -17.990 -2.776 35.185 1.00 56.09 96 ARG A O 1
ATOM 743 N N . ALA A 1 97 ? -16.541 -1.965 33.650 1.00 57.72 97 ALA A N 1
ATOM 744 C CA . ALA A 1 97 ? -15.395 -2.819 33.976 1.00 57.72 97 ALA A CA 1
ATOM 745 C C . ALA A 1 97 ? -14.954 -2.710 35.451 1.00 57.72 97 ALA A C 1
ATOM 747 O O . ALA A 1 97 ? -14.260 -3.575 35.965 1.00 57.72 97 ALA A O 1
ATOM 748 N N . ASN A 1 98 ? -15.412 -1.669 36.155 1.00 60.22 98 ASN A N 1
ATOM 749 C CA . ASN A 1 98 ? -15.142 -1.411 37.566 1.00 60.22 98 ASN A CA 1
ATOM 750 C C . ASN A 1 98 ? -16.400 -1.550 38.440 1.00 60.22 98 ASN A C 1
ATOM 752 O O . ASN A 1 98 ? -16.666 -0.700 39.296 1.00 60.22 98 ASN A O 1
ATOM 756 N N . TYR A 1 99 ? -17.209 -2.595 38.238 1.00 56.78 99 TYR A N 1
ATOM 757 C CA . TYR A 1 99 ? -18.212 -2.966 39.236 1.00 56.78 99 TYR A CA 1
ATOM 758 C C . TYR A 1 99 ? -17.503 -3.545 40.466 1.00 56.78 99 TYR A C 1
ATOM 760 O O . TYR A 1 99 ? -17.256 -4.742 40.569 1.00 56.78 99 TYR A O 1
ATOM 768 N N . LYS A 1 100 ? -17.145 -2.674 41.411 1.00 64.12 100 LYS A N 1
ATOM 769 C CA . LYS A 1 100 ? -16.790 -3.111 42.759 1.00 64.12 100 LYS A CA 1
ATOM 770 C C . LYS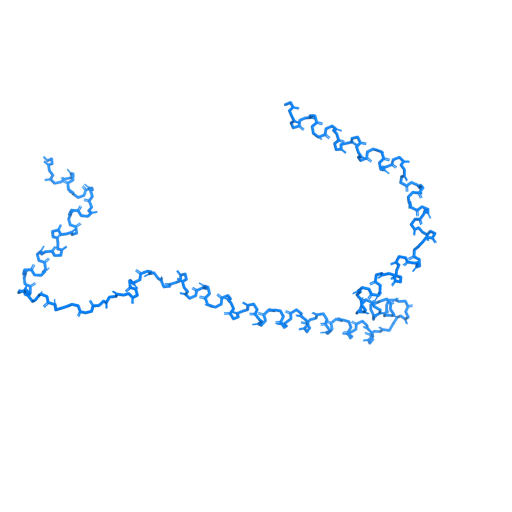 A 1 100 ? -18.071 -3.621 43.413 1.00 64.12 100 LYS A C 1
ATOM 772 O O . LYS A 1 100 ? -19.023 -2.849 43.549 1.00 64.12 100 LYS A O 1
ATOM 777 N N . LEU A 1 101 ? -18.080 -4.894 43.805 1.00 56.12 101 LEU A N 1
ATOM 778 C CA . LEU A 1 101 ? -19.073 -5.477 44.708 1.00 56.12 101 LEU A CA 1
ATOM 779 C C . LEU A 1 101 ? -19.019 -4.700 46.033 1.00 56.12 101 LEU A C 1
ATOM 781 O O . LEU A 1 101 ? -18.298 -5.057 46.956 1.00 56.12 101 LEU A O 1
ATOM 785 N N . LYS A 1 102 ? -19.716 -3.564 46.099 1.00 68.25 102 LYS A N 1
ATOM 786 C CA . LYS A 1 102 ? -20.082 -2.944 47.372 1.00 68.25 102 LYS A CA 1
ATOM 787 C C . LYS A 1 102 ? -21.146 -3.822 48.015 1.00 68.25 102 LYS A C 1
ATOM 789 O O . LYS A 1 102 ? -21.919 -4.451 47.292 1.00 68.25 102 LYS A O 1
ATOM 794 N N . GLU A 1 103 ? -21.189 -3.823 49.345 1.00 63.62 103 GLU A N 1
ATOM 795 C CA . GLU A 1 103 ? -22.216 -4.519 50.119 1.00 63.62 103 GLU A CA 1
ATOM 796 C C . GLU A 1 103 ? -23.590 -4.351 49.467 1.00 63.62 103 GLU A C 1
ATOM 798 O O . GLU A 1 103 ? -24.098 -3.239 49.271 1.00 63.62 103 GLU A O 1
ATOM 803 N N . MET A 1 104 ? -24.153 -5.480 49.046 1.00 67.31 104 MET A N 1
ATOM 804 C CA . MET A 1 104 ? -25.459 -5.507 48.420 1.00 67.31 104 MET A CA 1
ATOM 805 C C . MET A 1 104 ? -26.473 -5.180 49.504 1.00 67.31 104 MET A C 1
ATOM 807 O O . MET A 1 104 ? -26.677 -5.960 50.432 1.00 67.31 104 MET A O 1
ATOM 811 N N . LYS A 1 105 ? -27.107 -4.010 49.397 1.00 68.00 105 LYS A N 1
ATOM 812 C CA . LYS A 1 105 ? -28.219 -3.654 50.276 1.00 68.00 105 LYS A CA 1
ATOM 813 C C . LYS A 1 105 ? -29.341 -4.665 50.053 1.00 68.00 105 LYS A C 1
ATOM 815 O O . LYS A 1 105 ? -30.048 -4.594 49.050 1.00 68.00 105 LYS A O 1
ATOM 820 N N . SER A 1 106 ? -29.466 -5.610 50.978 1.00 71.50 106 SER A N 1
ATOM 821 C CA . SER A 1 106 ? -30.572 -6.555 51.027 1.00 71.50 106 SER A CA 1
ATOM 822 C C . SER A 1 106 ? -31.863 -5.781 51.288 1.00 71.50 106 SER A C 1
ATOM 824 O O . SER A 1 106 ? -31.977 -5.032 52.256 1.00 71.50 106 SER A O 1
ATOM 826 N N . SER A 1 107 ? -32.826 -5.921 50.387 1.00 76.00 107 SER A N 1
ATOM 827 C CA . SER A 1 107 ? -34.211 -5.511 50.601 1.00 76.00 107 SER A CA 1
ATOM 828 C C . SER A 1 107 ? -35.094 -6.730 50.392 1.00 76.00 107 SER A C 1
ATOM 830 O O . SER A 1 107 ? -34.729 -7.599 49.599 1.00 76.00 107 SER A O 1
ATOM 832 N N . SER A 1 108 ? -36.261 -6.786 51.039 1.00 84.88 108 SER A N 1
ATOM 833 C CA . SER A 1 108 ? -37.199 -7.887 50.796 1.00 84.88 108 SER A CA 1
ATOM 834 C C . SER A 1 108 ? -37.525 -8.008 49.301 1.00 84.88 108 SER A C 1
ATOM 836 O O . SER A 1 108 ? -37.489 -7.018 48.559 1.00 84.88 108 SER A O 1
ATOM 838 N N . GLN A 1 109 ? -37.836 -9.225 48.855 1.00 84.50 109 GLN A N 1
ATOM 839 C CA . GLN A 1 109 ? -38.082 -9.540 47.445 1.00 84.50 109 GLN A CA 1
ATOM 840 C C . GLN A 1 109 ? -39.141 -8.621 46.814 1.00 84.50 109 GLN A C 1
ATOM 842 O O . GLN A 1 109 ? -38.951 -8.130 45.701 1.00 84.50 109 GLN A O 1
ATOM 847 N N . LEU A 1 110 ? -40.209 -8.307 47.554 1.00 87.88 110 LEU A N 1
ATOM 848 C CA . LEU A 1 110 ? -41.257 -7.384 47.112 1.00 87.88 110 LEU A CA 1
ATOM 849 C C . LEU A 1 110 ? -40.748 -5.945 46.978 1.00 87.88 110 LEU A C 1
ATOM 851 O O . LEU A 1 110 ? -41.018 -5.286 45.978 1.00 87.88 110 LEU A O 1
ATOM 855 N N . MET A 1 111 ? -39.956 -5.465 47.941 1.00 86.69 111 MET A N 1
ATOM 856 C CA . MET A 1 111 ? -39.409 -4.105 47.909 1.00 86.69 111 MET A CA 1
ATOM 857 C C . MET A 1 111 ? -38.387 -3.921 46.777 1.00 86.69 111 MET A C 1
ATOM 859 O O . MET A 1 111 ? -38.300 -2.850 46.172 1.00 86.69 111 MET A O 1
ATOM 863 N N . ALA A 1 112 ? -37.629 -4.973 46.459 1.00 88.12 112 ALA A N 1
ATOM 864 C CA . ALA A 1 112 ? -36.710 -4.987 45.325 1.00 88.12 112 ALA A CA 1
ATOM 865 C C . ALA A 1 112 ? -37.462 -4.888 43.988 1.00 88.12 112 ALA A C 1
ATOM 867 O O . ALA A 1 112 ? -37.090 -4.084 43.127 1.00 88.12 112 ALA A O 1
ATOM 868 N N . LEU A 1 113 ? -38.540 -5.667 43.831 1.00 88.12 113 LEU A N 1
ATOM 869 C CA . LEU A 1 113 ? -39.405 -5.624 42.651 1.00 88.12 113 LEU A CA 1
ATOM 870 C C . LEU A 1 113 ? -40.076 -4.257 42.501 1.00 88.12 113 LEU A C 1
ATOM 872 O O . LEU A 1 113 ? -40.004 -3.654 41.433 1.00 88.12 113 LEU A O 1
ATOM 876 N N . PHE A 1 114 ? -40.630 -3.720 43.586 1.00 90.69 114 PHE A N 1
ATOM 877 C CA . PHE A 1 114 ? -41.280 -2.413 43.586 1.00 90.69 114 PHE A CA 1
ATOM 878 C C . PHE A 1 114 ? -40.327 -1.286 43.158 1.00 90.69 114 PHE A C 1
ATOM 880 O O . PHE A 1 114 ? -40.643 -0.498 42.267 1.00 90.69 114 PHE A O 1
ATOM 887 N N . LYS A 1 115 ? -39.103 -1.250 43.706 1.00 88.56 115 LYS A N 1
ATOM 888 C CA . LYS A 1 115 ? -38.079 -0.270 43.298 1.00 88.56 115 LYS A CA 1
ATOM 889 C C . LYS A 1 115 ? -37.675 -0.404 41.832 1.00 88.56 115 LYS A C 1
ATOM 891 O O . LYS A 1 115 ? -37.409 0.608 41.180 1.00 88.56 115 LYS A O 1
ATOM 896 N N . LYS A 1 116 ? -37.594 -1.63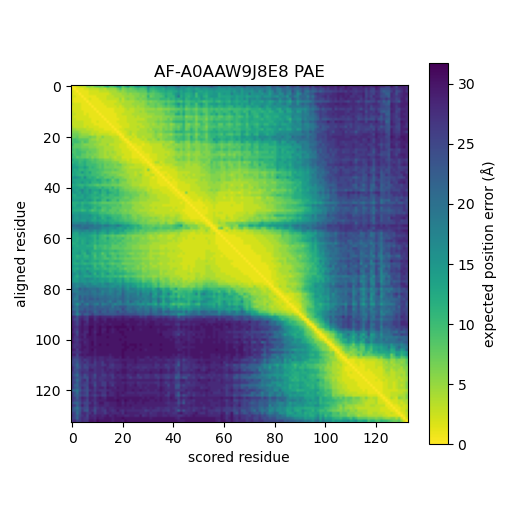3 41.315 1.00 90.19 116 LYS A N 1
ATOM 897 C CA . LYS A 1 116 ? -37.273 -1.890 39.905 1.00 90.19 116 LYS A CA 1
ATOM 898 C C . LYS A 1 116 ? -38.355 -1.321 38.988 1.00 90.19 116 LYS A C 1
ATOM 900 O O . LYS A 1 116 ? -38.021 -0.658 38.009 1.00 90.19 116 LYS A O 1
ATOM 905 N N . GLU A 1 117 ? -39.618 -1.548 39.330 1.00 89.38 117 GLU A N 1
ATOM 906 C CA . GLU A 1 117 ? -40.767 -1.082 38.553 1.00 89.38 117 GLU A CA 1
ATOM 907 C C . GLU A 1 117 ? -40.903 0.443 38.576 1.00 89.38 117 GLU A C 1
ATOM 909 O O . GLU A 1 117 ? -40.994 1.053 37.514 1.00 89.38 117 GLU A O 1
ATOM 914 N N . ILE A 1 118 ? -40.766 1.085 39.742 1.00 89.00 118 ILE A N 1
ATOM 915 C CA . ILE A 1 118 ? -40.744 2.555 39.848 1.00 89.00 118 ILE A CA 1
ATOM 916 C C . ILE A 1 118 ? -39.637 3.154 38.979 1.00 89.00 118 ILE A C 1
ATOM 918 O O . ILE A 1 118 ? -39.860 4.099 38.225 1.00 89.00 118 ILE A O 1
ATOM 922 N N . LYS A 1 119 ? -38.425 2.595 39.056 1.00 89.81 119 LYS A N 1
ATOM 923 C CA . LYS A 1 119 ? -37.297 3.095 38.267 1.00 89.81 119 LYS A CA 1
ATOM 924 C C . LYS A 1 119 ? -37.548 2.945 36.766 1.00 89.81 119 LYS A C 1
ATOM 926 O O . LYS A 1 119 ? -37.139 3.812 36.001 1.00 89.81 119 LYS A O 1
ATOM 931 N N . ARG A 1 120 ? -38.208 1.862 36.348 1.00 86.00 120 ARG A N 1
ATOM 932 C CA . ARG A 1 120 ? -38.591 1.630 34.950 1.00 86.00 120 ARG A CA 1
ATOM 933 C C . ARG A 1 120 ? -39.681 2.600 34.492 1.00 86.00 120 ARG A C 1
ATOM 935 O O . ARG A 1 120 ? -39.578 3.115 33.386 1.00 86.00 120 ARG A O 1
ATOM 942 N N . TYR A 1 121 ? -40.662 2.880 35.349 1.00 86.94 121 TYR A N 1
ATOM 943 C CA . TYR A 1 121 ? -41.738 3.836 35.087 1.00 86.94 121 TYR A CA 1
ATOM 944 C C . TYR A 1 121 ? -41.185 5.243 34.816 1.00 86.94 121 TYR A C 1
ATOM 946 O O . TYR A 1 121 ? -41.431 5.799 33.752 1.00 86.94 121 TYR A O 1
ATOM 954 N N . PHE A 1 122 ? -40.327 5.771 35.697 1.00 86.19 122 PHE A N 1
ATOM 955 C CA . PHE A 1 122 ? -39.721 7.100 35.510 1.00 86.19 122 PHE A CA 1
ATOM 956 C C . PHE A 1 122 ? -38.640 7.163 34.420 1.00 86.19 122 PHE A C 1
ATOM 958 O O . PHE A 1 122 ? -38.287 8.250 33.971 1.00 86.19 122 PHE A O 1
ATOM 965 N N . ALA A 1 123 ? -38.101 6.022 33.979 1.00 88.75 123 ALA A N 1
ATOM 966 C CA . ALA A 1 123 ? -37.145 5.978 32.873 1.00 88.75 123 ALA A CA 1
ATOM 967 C C . ALA A 1 123 ? -37.810 6.138 31.495 1.00 88.75 123 ALA A C 1
ATOM 969 O O . ALA A 1 123 ? -37.103 6.381 30.518 1.00 88.75 123 ALA A O 1
ATOM 970 N N . SER A 1 124 ? -39.139 6.000 31.402 1.00 86.50 124 SER A N 1
ATOM 971 C CA . SER A 1 124 ? -39.887 6.197 30.161 1.00 86.50 124 SER A CA 1
ATOM 972 C C . SER A 1 124 ? -40.785 7.435 30.258 1.00 86.50 124 SER A C 1
ATOM 974 O O . SER A 1 124 ? -41.858 7.368 30.861 1.00 86.50 124 SER A O 1
ATOM 976 N N . PRO A 1 125 ? -40.395 8.562 29.632 1.00 82.94 125 PRO A N 1
ATOM 977 C CA . PRO A 1 125 ? -41.188 9.792 29.644 1.00 82.94 125 PRO A CA 1
ATOM 978 C C . PRO A 1 125 ? -42.615 9.592 29.116 1.00 82.94 125 PRO A C 1
ATOM 980 O O . PRO A 1 125 ? -43.551 10.180 29.643 1.00 82.94 125 PRO A O 1
ATOM 983 N N . ILE A 1 126 ? -42.789 8.716 28.120 1.00 85.12 126 ILE A N 1
ATOM 984 C CA . ILE A 1 126 ? -44.089 8.414 27.500 1.00 85.12 126 ILE A CA 1
ATOM 985 C C . ILE A 1 126 ? -45.049 7.772 28.505 1.00 85.12 126 ILE A C 1
ATOM 987 O O . ILE A 1 126 ? -46.209 8.166 28.572 1.00 85.12 126 ILE A O 1
ATOM 991 N N . TYR A 1 127 ? -44.571 6.809 29.301 1.00 85.38 127 TYR A N 1
ATOM 992 C CA . TYR A 1 127 ? -45.408 6.172 30.319 1.00 85.38 127 TYR A CA 1
ATOM 993 C C . TYR A 1 127 ? 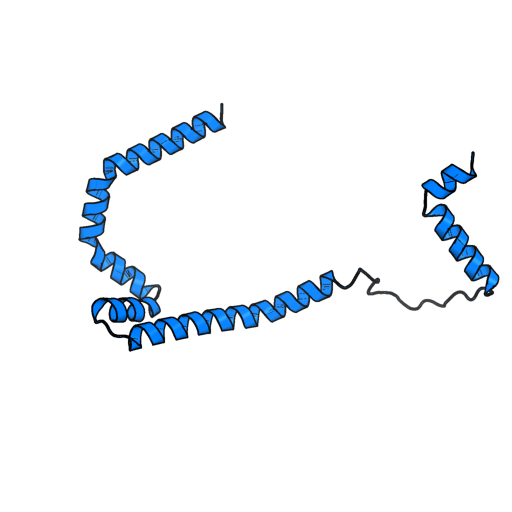-45.872 7.193 31.355 1.00 85.38 127 TYR A C 1
ATOM 995 O O . TYR A 1 127 ? -47.058 7.253 31.628 1.00 85.38 127 TYR A O 1
ATOM 1003 N N . VAL A 1 128 ? -44.969 8.036 31.867 1.00 88.56 128 VAL A N 1
ATOM 1004 C CA . VAL A 1 128 ? -45.304 9.046 32.884 1.00 88.56 128 VAL A CA 1
ATOM 1005 C C . VAL A 1 128 ? -46.330 10.056 32.372 1.00 88.56 128 VAL A C 1
ATOM 1007 O O . VAL A 1 128 ? -47.279 10.367 33.085 1.00 88.56 128 VAL A O 1
ATOM 1010 N N . VAL A 1 129 ? -46.146 10.557 31.147 1.00 87.81 129 VAL A N 1
ATOM 1011 C CA . VAL A 1 129 ? -47.047 11.549 30.542 1.00 87.81 129 VAL A CA 1
ATOM 1012 C C . VAL A 1 129 ? -48.439 10.962 30.306 1.00 87.81 129 VAL A C 1
ATOM 1014 O O . VAL A 1 129 ? -49.429 11.634 30.572 1.00 87.81 129 VAL A O 1
ATOM 1017 N N . ASN A 1 130 ? -48.525 9.700 29.881 1.00 84.75 130 ASN A N 1
ATOM 1018 C CA . ASN A 1 130 ? -49.803 9.050 29.594 1.00 84.75 130 ASN A CA 1
ATOM 1019 C C . ASN A 1 130 ? -50.636 8.709 30.839 1.00 84.75 130 ASN A C 1
ATOM 1021 O O . ASN A 1 130 ? -51.841 8.543 30.705 1.00 84.75 130 ASN A O 1
ATOM 1025 N N . THR A 1 131 ? -50.030 8.572 32.022 1.00 85.81 131 THR A N 1
ATOM 1026 C CA . THR A 1 131 ? -50.753 8.282 33.280 1.00 85.81 131 THR A CA 1
ATOM 1027 C C . THR A 1 131 ? -50.931 9.492 34.201 1.00 85.81 131 THR A C 1
ATOM 1029 O O . THR A 1 131 ? -51.517 9.343 35.269 1.00 85.81 131 THR A O 1
ATOM 1032 N N . ILE A 1 132 ? -50.411 10.670 33.836 1.00 81.69 132 ILE A N 1
ATOM 1033 C CA . ILE A 1 132 ? -50.610 11.930 34.583 1.00 81.69 132 ILE A CA 1
ATOM 1034 C C . ILE A 1 132 ? -51.832 12.728 34.096 1.00 81.69 132 ILE A C 1
ATOM 1036 O O . ILE A 1 132 ? -52.334 13.563 34.849 1.00 81.69 132 ILE A O 1
ATOM 1040 N N . ILE A 1 133 ? -52.280 12.487 32.860 1.00 59.69 133 ILE A N 1
ATOM 1041 C CA . ILE A 1 133 ? -53.516 13.036 32.271 1.00 59.69 133 ILE A CA 1
ATOM 1042 C C . ILE A 1 133 ? -54.700 12.171 32.700 1.00 59.69 133 ILE A C 1
ATOM 1044 O O . ILE A 1 133 ? -55.744 12.762 33.050 1.00 59.69 133 ILE A O 1
#

Organism: Clostridium perfringens (NCBI:txid1502)

Sequence (133 aa):
MIITLGTLGVVFIIFIISFRSGDLIQTLVANSASISDGILKIYPPAILAVKGLTNGSFIDILLFLLLSISVFALFVLIFNKSFKSISARLQESYKRANYKLKEMKSSSQLMALFKKEIKRYFASPIYVVNTII

Solvent-accessible surface area (backbone atoms only — not comparable to full-atom values): 7674 Å² total; per-residue (Å²): 107,71,66,61,51,51,52,51,52,52,52,52,52,50,50,57,51,58,75,43,39,67,61,52,51,50,54,48,61,76,42,37,68,62,52,50,52,53,50,36,69,77,40,56,68,50,49,32,43,51,49,14,70,74,69,68,35,64,64,36,39,50,52,38,49,52,51,53,51,51,55,50,51,53,51,49,57,59,47,47,59,53,50,53,54,52,54,50,59,67,65,52,74,83,68,66,92,77,70,70,88,60,86,75,84,84,60,57,74,66,59,48,50,51,54,52,50,54,53,53,45,74,70,33,68,66,60,50,57,69,73,72,111

pLDDT: mean 85.75, std 10.44, range [56.09, 96.38]

Secondary structure (DSSP, 8-state):
-HHHHHHHHHHHHHHHHHHTHHHHHHHHHHTHHHHHHHHHHH-TTHHHHHHHHHH--HHHHHHHHHHHHHHHHHHHHHHHHHHHHHHHHHHS----TT----------HHHHHHHHHHHHHHH-HHHHHHHH-